Protein AF-A0A935KVK4-F1 (afdb_monomer_lite)

Secondary structure (DSSP, 8-state):
-------------HHHHHHHHHHHHHHHHHHHHHHHHS----TT--SSB-TTT-PBPPHHHHHTT--S-HHHHHHHHHHHHH--

pLDDT: mean 90.64, std 12.8, range [42.66, 98.5]

Sequence (84 aa):
MTTEIEFHTVEIDENDRATLVELQFNEDSIAEARRRSAPETHPDFDGTHCVRCDVAIPKARLHLGKVRCVDCQTVLERTSRLYR

Structure (mmCIF, N/CA/C/O backbone):
data_AF-A0A935KVK4-F1
#
_entry.id   AF-A0A935KVK4-F1
#
loop_
_atom_site.group_PDB
_atom_site.id
_atom_site.type_symbol
_atom_site.label_atom_id
_atom_site.label_alt_id
_atom_site.label_comp_id
_atom_site.label_asym_id
_atom_site.label_entity_id
_atom_site.label_seq_id
_atom_site.pdbx_PDB_ins_code
_atom_site.Cartn_x
_atom_site.Cartn_y
_atom_site.Cartn_z
_atom_site.occupancy
_atom_site.B_iso_or_equiv
_atom_site.auth_seq_id
_atom_site.auth_comp_id
_atom_site.auth_asym_id
_atom_site.auth_atom_id
_atom_site.pdbx_PDB_model_num
ATOM 1 N N . MET A 1 1 ? 50.492 11.519 -13.914 1.00 42.66 1 MET A N 1
ATOM 2 C CA . MET A 1 1 ? 49.950 10.289 -14.524 1.00 42.66 1 MET A CA 1
ATOM 3 C C . MET A 1 1 ? 48.481 10.534 -14.791 1.00 42.66 1 MET A C 1
ATOM 5 O O . MET A 1 1 ? 47.690 10.497 -13.861 1.00 42.66 1 MET A O 1
ATOM 9 N N . THR A 1 2 ? 48.149 10.925 -16.015 1.00 43.88 2 THR A N 1
ATOM 10 C CA . THR A 1 2 ? 46.771 11.103 -16.479 1.00 43.88 2 THR A CA 1
ATOM 11 C C . THR A 1 2 ? 46.256 9.739 -16.911 1.00 43.88 2 THR A C 1
ATOM 13 O O . THR A 1 2 ? 46.746 9.184 -17.887 1.00 43.88 2 THR A O 1
ATOM 16 N N . THR A 1 3 ? 45.343 9.157 -16.139 1.00 58.56 3 THR A N 1
ATOM 17 C CA . THR A 1 3 ? 44.657 7.920 -16.516 1.00 58.56 3 THR A CA 1
ATOM 18 C C . THR A 1 3 ? 43.668 8.259 -17.624 1.00 58.56 3 THR A C 1
ATOM 20 O O . THR A 1 3 ? 42.702 8.986 -17.397 1.00 58.56 3 THR A O 1
ATOM 23 N N . GLU A 1 4 ? 43.945 7.785 -18.832 1.00 61.81 4 GLU A N 1
ATOM 24 C CA . GLU A 1 4 ? 43.022 7.860 -19.959 1.00 61.81 4 GLU A CA 1
ATOM 25 C C . GLU A 1 4 ? 41.870 6.884 -19.685 1.00 61.81 4 GLU A C 1
ATOM 27 O O . GLU A 1 4 ? 42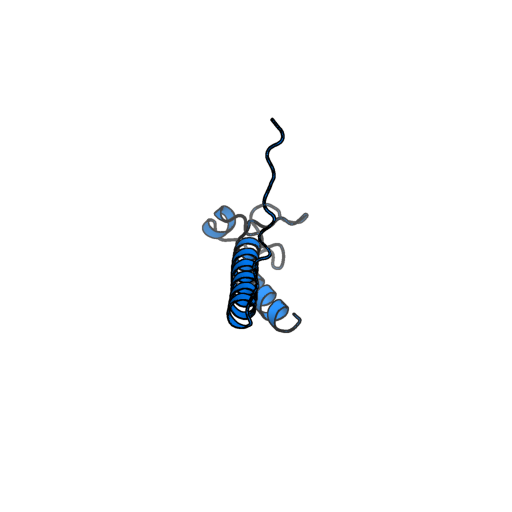.081 5.683 -19.530 1.00 61.81 4 GLU A O 1
ATOM 32 N N . ILE A 1 5 ? 40.654 7.409 -19.530 1.00 68.25 5 ILE A N 1
ATOM 33 C CA . ILE A 1 5 ? 39.443 6.593 -19.430 1.00 68.25 5 ILE A CA 1
ATOM 34 C C . ILE A 1 5 ? 38.988 6.322 -20.865 1.00 68.25 5 ILE A C 1
ATOM 36 O O . ILE A 1 5 ? 38.489 7.226 -21.535 1.00 68.25 5 ILE A O 1
ATOM 40 N N . GLU A 1 6 ? 39.174 5.091 -21.339 1.00 62.16 6 GLU A N 1
ATOM 41 C CA . GLU A 1 6 ? 38.605 4.622 -22.605 1.00 62.16 6 GLU A CA 1
ATOM 42 C C . GLU A 1 6 ? 37.076 4.566 -22.490 1.00 62.16 6 GLU A C 1
ATOM 44 O O . GLU A 1 6 ? 36.503 3.708 -21.816 1.00 62.16 6 GLU A O 1
ATOM 49 N N . PHE A 1 7 ? 36.397 5.506 -23.149 1.00 62.78 7 PHE A N 1
ATOM 50 C CA . PHE A 1 7 ? 34.951 5.461 -23.340 1.00 62.78 7 PHE A CA 1
ATOM 51 C C . PHE A 1 7 ? 34.639 4.432 -24.431 1.00 62.78 7 PHE A C 1
ATOM 53 O O . PHE A 1 7 ? 34.627 4.743 -25.621 1.00 62.78 7 PHE A O 1
ATOM 60 N N . HIS A 1 8 ? 34.411 3.186 -24.025 1.00 66.75 8 HIS A N 1
ATOM 61 C CA . HIS A 1 8 ? 33.883 2.168 -24.923 1.00 66.75 8 HIS A CA 1
ATOM 62 C C . HIS A 1 8 ? 32.403 2.469 -25.185 1.00 66.75 8 HIS A C 1
ATOM 64 O O . HIS A 1 8 ? 31.575 2.401 -24.273 1.00 66.75 8 HIS A O 1
ATOM 70 N N . THR A 1 9 ? 32.055 2.842 -26.415 1.00 64.06 9 THR A N 1
ATOM 71 C CA . THR A 1 9 ? 30.652 2.941 -26.826 1.00 64.06 9 THR A CA 1
ATOM 72 C C . THR A 1 9 ? 30.099 1.532 -26.934 1.00 64.06 9 THR A C 1
ATOM 74 O O . THR A 1 9 ? 30.395 0.822 -27.891 1.00 64.06 9 THR A O 1
ATOM 77 N N . VAL A 1 10 ? 29.327 1.120 -25.932 1.00 72.75 10 VAL A N 1
ATOM 78 C CA . VAL A 1 10 ? 28.569 -0.129 -25.993 1.00 72.75 10 VAL A CA 1
ATOM 79 C C . VAL A 1 10 ? 27.526 0.036 -27.093 1.00 72.75 10 VAL A C 1
ATOM 81 O O . VAL A 1 10 ? 26.590 0.826 -26.958 1.00 72.75 10 VAL A O 1
ATOM 84 N N . GLU A 1 11 ? 27.727 -0.657 -28.210 1.00 77.81 11 GLU A N 1
ATOM 85 C CA . GLU A 1 11 ? 26.719 -0.772 -29.2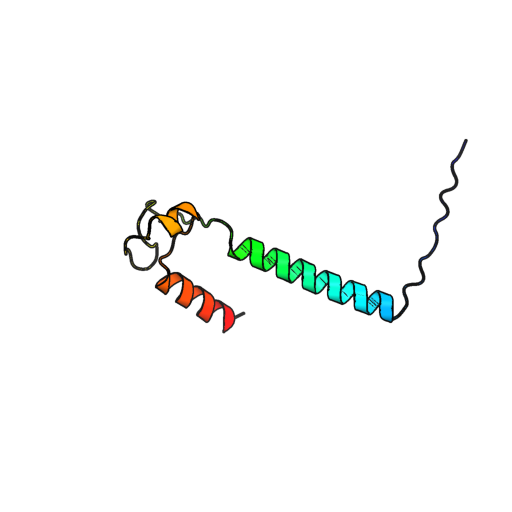56 1.00 77.81 11 GLU A CA 1
ATOM 86 C C . GLU A 1 11 ? 25.592 -1.649 -28.714 1.00 77.81 11 GLU A C 1
ATOM 88 O O . GLU A 1 11 ? 25.739 -2.858 -28.591 1.00 77.81 11 GLU A O 1
ATOM 93 N N . ILE A 1 12 ? 24.494 -1.010 -28.313 1.00 85.19 12 ILE A N 1
ATOM 94 C CA . ILE A 1 12 ? 23.304 -1.691 -27.805 1.00 85.19 12 ILE A CA 1
ATOM 95 C C . ILE A 1 12 ? 22.528 -2.210 -29.013 1.00 85.19 12 ILE A C 1
ATOM 97 O O . ILE A 1 12 ? 21.978 -1.409 -29.781 1.00 85.19 12 ILE A O 1
ATOM 101 N N . ASP A 1 13 ? 22.475 -3.528 -29.175 1.00 90.31 13 ASP A N 1
ATOM 102 C CA . ASP A 1 13 ? 21.694 -4.138 -30.244 1.00 90.31 13 ASP A CA 1
ATOM 103 C C . ASP A 1 13 ? 20.190 -4.185 -29.901 1.00 90.31 13 ASP A C 1
ATOM 105 O O . ASP A 1 13 ? 19.731 -3.756 -28.837 1.00 90.31 13 ASP A O 1
ATOM 109 N N . GLU A 1 14 ? 19.366 -4.645 -30.841 1.00 92.25 14 GLU A N 1
ATOM 110 C CA . GLU A 1 14 ? 17.915 -4.713 -30.634 1.00 92.25 14 GLU A CA 1
ATOM 111 C C . GLU A 1 14 ? 17.526 -5.645 -29.472 1.00 92.25 14 GLU A C 1
ATOM 113 O O . GLU A 1 14 ? 16.570 -5.362 -28.744 1.00 92.25 14 GLU A O 1
ATOM 118 N N . ASN A 1 15 ? 18.296 -6.711 -29.249 1.00 92.88 15 ASN A N 1
ATOM 119 C CA . ASN A 1 15 ? 18.073 -7.663 -28.170 1.00 92.88 15 ASN A CA 1
ATOM 120 C C . ASN A 1 15 ? 18.467 -7.079 -26.804 1.00 92.88 15 ASN A C 1
ATOM 122 O O . ASN A 1 15 ? 17.744 -7.253 -25.819 1.00 92.88 15 ASN A O 1
ATOM 126 N N . ASP A 1 16 ? 19.553 -6.312 -26.740 1.00 93.19 16 ASP A N 1
ATOM 127 C CA . ASP A 1 16 ? 19.941 -5.574 -25.541 1.00 93.19 16 ASP A CA 1
ATOM 128 C C . ASP A 1 16 ? 18.870 -4.542 -25.166 1.00 93.19 16 ASP A C 1
ATOM 130 O O . ASP A 1 16 ? 18.471 -4.436 -24.004 1.00 93.19 16 ASP A O 1
ATOM 134 N N . ARG A 1 17 ? 18.324 -3.817 -26.153 1.00 91.81 17 ARG A N 1
ATOM 135 C CA . ARG A 1 17 ? 17.215 -2.877 -25.922 1.00 91.81 17 ARG A CA 1
ATOM 136 C C . ARG A 1 17 ? 15.978 -3.582 -25.374 1.00 91.81 17 ARG A C 1
ATOM 138 O O . ARG A 1 17 ? 15.369 -3.068 -24.437 1.00 91.81 17 ARG A O 1
ATOM 145 N N . ALA A 1 18 ? 15.608 -4.731 -25.941 1.00 94.62 18 ALA A N 1
ATOM 146 C CA . ALA A 1 18 ? 14.482 -5.524 -25.453 1.00 94.62 18 ALA A CA 1
ATOM 147 C C . ALA A 1 18 ? 14.707 -5.965 -23.997 1.00 94.62 18 ALA A C 1
ATOM 149 O O . ALA A 1 18 ? 13.836 -5.768 -23.150 1.00 94.62 18 ALA A O 1
ATOM 150 N N . THR A 1 19 ? 15.914 -6.438 -23.685 1.00 95.56 19 THR A N 1
ATOM 151 C CA . THR A 1 19 ? 16.304 -6.865 -22.334 1.00 95.56 19 THR A CA 1
ATOM 152 C C . THR A 1 19 ? 16.210 -5.721 -21.321 1.00 95.56 19 THR A C 1
ATOM 154 O O . THR A 1 19 ? 15.664 -5.896 -20.231 1.00 95.56 19 THR A O 1
ATOM 157 N N . LEU A 1 20 ? 16.697 -4.526 -21.670 1.00 95.19 20 LEU A N 1
ATOM 158 C CA . LEU A 1 20 ? 16.617 -3.347 -20.800 1.00 95.19 20 LEU A CA 1
ATOM 159 C C . LEU A 1 20 ? 15.168 -2.952 -20.495 1.00 95.19 20 LEU A C 1
ATOM 161 O O . LEU A 1 20 ? 14.843 -2.591 -19.364 1.00 95.19 20 LEU A O 1
ATOM 165 N N . VAL A 1 21 ? 14.292 -3.040 -21.496 1.00 95.62 21 VAL A N 1
ATOM 166 C CA . VAL A 1 21 ? 12.867 -2.745 -21.335 1.00 95.62 21 VAL A CA 1
ATOM 167 C C . VAL A 1 21 ? 12.204 -3.758 -20.399 1.00 95.62 21 VAL A C 1
ATOM 169 O O . VAL A 1 21 ? 11.486 -3.361 -19.481 1.00 95.62 21 VAL A O 1
ATOM 172 N N . GLU A 1 22 ? 12.469 -5.053 -20.573 1.00 97.19 22 GLU A N 1
ATOM 173 C CA . GLU A 1 22 ? 11.951 -6.097 -19.680 1.00 97.19 22 GLU A CA 1
ATOM 174 C C . GLU A 1 22 ? 12.427 -5.915 -18.237 1.00 97.19 22 GLU A C 1
ATOM 176 O O . GLU A 1 22 ? 11.629 -6.020 -17.301 1.00 97.19 22 GLU A O 1
ATOM 181 N N . LEU A 1 23 ? 13.713 -5.605 -18.046 1.00 97.25 23 LEU A N 1
ATOM 182 C CA . LEU A 1 23 ? 14.275 -5.352 -16.724 1.00 97.25 23 LEU A CA 1
ATOM 183 C C . LEU A 1 23 ? 13.559 -4.185 -16.041 1.00 97.25 23 LEU A C 1
ATOM 185 O O . LEU A 1 23 ? 13.113 -4.332 -14.904 1.00 97.25 23 LEU A O 1
ATOM 189 N N . GLN A 1 24 ? 13.369 -3.074 -16.758 1.00 97.00 24 GLN A N 1
ATOM 190 C CA . GLN A 1 24 ? 12.658 -1.908 -16.241 1.00 97.00 24 GLN A CA 1
ATOM 191 C C . GLN A 1 24 ? 11.233 -2.269 -15.795 1.00 97.00 24 GLN A C 1
ATOM 193 O O . GLN A 1 24 ? 10.832 -1.960 -14.672 1.00 97.00 24 GLN A O 1
ATOM 198 N N . PHE A 1 25 ? 10.475 -2.991 -16.628 1.00 97.44 25 PHE A N 1
ATOM 199 C CA . PHE A 1 25 ? 9.119 -3.420 -16.273 1.00 97.44 25 PHE A CA 1
ATOM 200 C C . PHE A 1 25 ? 9.085 -4.343 -15.049 1.00 97.44 25 PHE A C 1
ATOM 202 O O . PHE A 1 25 ? 8.180 -4.237 -14.209 1.00 97.44 25 PHE A O 1
ATOM 209 N N . ASN A 1 26 ? 10.059 -5.244 -14.933 1.00 97.62 26 ASN A N 1
ATOM 210 C CA . ASN A 1 26 ? 10.177 -6.147 -13.795 1.00 97.62 26 ASN A CA 1
ATOM 211 C C . ASN A 1 26 ? 10.475 -5.377 -12.504 1.00 97.62 26 ASN A C 1
ATOM 213 O O . ASN A 1 26 ? 9.810 -5.591 -11.486 1.00 97.62 26 ASN A O 1
ATOM 217 N N . GLU A 1 27 ? 11.431 -4.451 -12.544 1.00 98.19 27 GLU A N 1
ATOM 218 C CA . GLU A 1 27 ? 11.797 -3.615 -11.402 1.00 98.19 27 GLU A CA 1
ATOM 219 C C . GLU A 1 27 ? 10.628 -2.742 -10.940 1.00 98.19 27 GLU A C 1
ATOM 221 O O . GLU A 1 27 ? 10.310 -2.718 -9.745 1.00 98.19 27 GLU A O 1
ATOM 226 N N . ASP A 1 28 ? 9.916 -2.113 -11.876 1.00 97.25 28 ASP A N 1
ATOM 227 C CA . ASP A 1 28 ? 8.740 -1.296 -11.576 1.00 97.25 28 ASP A CA 1
ATOM 228 C C . ASP A 1 28 ? 7.618 -2.120 -10.939 1.00 97.25 28 ASP A C 1
ATOM 230 O O . ASP A 1 28 ? 6.992 -1.694 -9.958 1.00 97.25 28 ASP A O 1
ATOM 234 N N . SER A 1 29 ? 7.399 -3.336 -11.443 1.00 96.19 29 SER A N 1
ATOM 235 C CA . SER A 1 29 ? 6.407 -4.268 -10.902 1.00 96.19 29 SER A CA 1
ATOM 236 C C . SER A 1 29 ? 6.747 -4.688 -9.470 1.00 96.19 29 SER A C 1
ATOM 238 O O . SER A 1 29 ? 5.876 -4.690 -8.592 1.00 96.19 29 SER A O 1
ATOM 240 N N . ILE A 1 30 ? 8.020 -4.989 -9.198 1.00 97.81 30 ILE A N 1
ATOM 241 C CA . ILE A 1 30 ? 8.505 -5.332 -7.854 1.00 97.81 30 ILE A CA 1
ATOM 242 C C . ILE A 1 30 ? 8.365 -4.131 -6.913 1.00 97.81 30 ILE A C 1
ATOM 244 O O . ILE A 1 30 ? 7.885 -4.278 -5.783 1.00 97.81 30 ILE A O 1
ATOM 248 N N . ALA A 1 31 ? 8.760 -2.939 -7.361 1.00 97.62 31 ALA A N 1
ATOM 249 C CA . ALA A 1 31 ? 8.672 -1.719 -6.570 1.00 97.62 31 ALA A CA 1
ATOM 250 C C . ALA A 1 31 ? 7.217 -1.398 -6.195 1.00 97.62 31 ALA A C 1
ATOM 252 O O . ALA A 1 31 ? 6.924 -1.068 -5.043 1.00 97.62 31 ALA A O 1
ATOM 253 N N . GLU A 1 32 ? 6.283 -1.560 -7.132 1.00 95.00 32 GLU A N 1
ATOM 254 C CA . GLU A 1 32 ? 4.856 -1.374 -6.882 1.00 95.00 32 GLU A CA 1
ATOM 255 C C . GLU A 1 32 ? 4.294 -2.392 -5.884 1.00 95.00 32 GLU A C 1
ATOM 257 O O . GLU A 1 32 ? 3.566 -2.016 -4.960 1.00 95.00 32 GLU A O 1
ATOM 262 N N . ALA A 1 33 ? 4.650 -3.671 -6.019 1.00 95.19 33 ALA A N 1
ATOM 263 C CA . ALA A 1 33 ? 4.225 -4.706 -5.079 1.00 95.19 33 ALA A CA 1
ATOM 264 C C . ALA A 1 33 ? 4.715 -4.416 -3.648 1.00 95.19 33 ALA A C 1
ATOM 266 O O . ALA A 1 33 ? 3.960 -4.571 -2.679 1.00 95.19 33 ALA A O 1
ATOM 267 N N . ARG A 1 34 ? 5.955 -3.923 -3.513 1.00 96.56 34 ARG A N 1
ATOM 268 C CA . ARG A 1 34 ? 6.520 -3.482 -2.229 1.00 96.56 34 ARG A CA 1
ATOM 269 C C . ARG A 1 34 ? 5.750 -2.297 -1.649 1.00 96.56 34 ARG A C 1
ATOM 271 O O . ARG A 1 34 ? 5.358 -2.360 -0.486 1.00 96.56 34 ARG A O 1
ATOM 278 N N . ARG A 1 35 ? 5.463 -1.261 -2.450 1.00 94.44 35 ARG A N 1
ATOM 279 C CA . ARG A 1 35 ? 4.675 -0.091 -2.008 1.00 94.44 35 ARG A CA 1
ATOM 280 C C . ARG A 1 35 ? 3.290 -0.484 -1.500 1.00 94.44 35 ARG A C 1
ATOM 282 O O . ARG A 1 35 ? 2.880 -0.026 -0.442 1.00 94.44 35 ARG A O 1
ATOM 289 N N . ARG A 1 36 ? 2.586 -1.373 -2.205 1.00 91.44 36 ARG A N 1
ATOM 290 C CA . ARG A 1 36 ? 1.250 -1.853 -1.795 1.00 91.44 36 ARG A CA 1
ATOM 291 C C . ARG A 1 36 ? 1.270 -2.646 -0.486 1.00 91.44 36 ARG A C 1
ATOM 293 O O . ARG A 1 36 ? 0.315 -2.615 0.292 1.00 91.44 36 ARG A O 1
ATOM 300 N N . SER A 1 37 ? 2.361 -3.359 -0.237 1.00 92.69 37 SER A N 1
ATOM 301 C CA . SER A 1 37 ? 2.526 -4.165 0.975 1.00 92.69 37 SER A CA 1
ATOM 302 C C . SER A 1 37 ? 2.961 -3.338 2.186 1.00 92.69 37 SER A C 1
ATOM 304 O O . SER A 1 37 ? 2.802 -3.805 3.311 1.00 92.69 37 SER A O 1
ATOM 306 N N . ALA A 1 38 ? 3.468 -2.120 1.973 1.00 95.88 38 ALA A N 1
ATOM 307 C CA . ALA A 1 38 ? 3.978 -1.260 3.032 1.00 95.88 38 ALA A CA 1
ATOM 308 C C . ALA A 1 38 ? 2.902 -0.918 4.087 1.00 95.88 38 ALA A C 1
ATOM 310 O O . ALA A 1 38 ? 1.701 -0.933 3.777 1.00 95.88 38 ALA A O 1
ATOM 311 N N . PRO A 1 39 ? 3.314 -0.603 5.330 1.00 97.00 39 PRO A N 1
ATOM 312 C CA . PRO A 1 39 ? 2.431 -0.025 6.335 1.00 97.00 39 PRO A CA 1
ATOM 313 C C . PRO A 1 39 ? 1.705 1.216 5.812 1.00 97.00 39 PRO A C 1
ATOM 315 O O . PRO A 1 39 ? 2.244 1.986 5.018 1.00 97.00 39 PRO A O 1
ATOM 318 N N . GLU A 1 40 ? 0.480 1.410 6.277 1.00 96.31 40 GLU A N 1
ATOM 319 C CA . GLU A 1 40 ? -0.389 2.517 5.899 1.00 96.31 40 GLU A CA 1
ATOM 320 C C . GLU A 1 40 ? -0.583 3.452 7.093 1.00 96.31 40 GLU A C 1
ATOM 322 O O . GLU A 1 40 ? -0.570 3.029 8.248 1.00 96.31 40 GLU A O 1
ATOM 327 N N . THR A 1 41 ? -0.807 4.732 6.814 1.00 95.44 41 THR A N 1
ATOM 328 C CA . THR A 1 41 ? -1.174 5.730 7.820 1.00 95.44 41 THR A CA 1
ATOM 329 C C . THR A 1 41 ? -2.420 6.476 7.365 1.00 95.44 41 THR A C 1
ATOM 331 O O . THR A 1 41 ? -2.692 6.606 6.169 1.00 95.44 41 THR A O 1
ATOM 334 N N . HIS A 1 42 ? -3.221 6.935 8.323 1.00 95.44 42 HIS A N 1
ATOM 335 C CA . HIS A 1 42 ? -4.408 7.740 8.060 1.00 95.44 42 HIS A CA 1
ATOM 336 C C . HIS A 1 42 ? -4.661 8.653 9.266 1.00 95.44 42 HIS A C 1
ATOM 338 O O . HIS A 1 42 ? -4.536 8.167 10.391 1.00 95.44 42 HIS A O 1
ATOM 344 N N . PRO A 1 43 ? -5.006 9.939 9.069 1.00 96.12 43 PRO A N 1
ATOM 345 C CA . PRO A 1 43 ? -5.206 10.882 10.174 1.00 96.12 43 PRO A CA 1
ATOM 346 C C . PRO A 1 43 ? -6.307 10.436 11.144 1.00 96.12 43 PRO A C 1
ATOM 348 O O . PRO A 1 43 ? -6.157 10.593 12.348 1.00 96.12 43 PRO A O 1
ATOM 351 N N . ASP A 1 44 ? -7.365 9.814 10.620 1.00 94.19 44 ASP A N 1
ATOM 352 C CA . ASP A 1 44 ? -8.518 9.370 11.417 1.00 94.19 44 ASP A CA 1
ATOM 353 C C . ASP A 1 44 ? -8.379 7.941 11.976 1.00 94.19 44 ASP A C 1
ATOM 355 O O . ASP A 1 44 ? -9.358 7.358 12.433 1.00 94.19 44 ASP A O 1
ATOM 359 N N . PHE A 1 45 ? -7.199 7.316 11.882 1.00 97.50 45 PHE A N 1
ATOM 360 C CA . PHE A 1 45 ? -7.012 5.962 12.405 1.00 97.50 45 PHE A CA 1
ATOM 361 C C . PHE A 1 45 ? -6.757 5.989 13.912 1.00 97.50 45 PHE A C 1
ATOM 363 O O . PHE A 1 45 ? -5.750 6.518 14.375 1.00 97.50 45 PHE A O 1
ATOM 370 N N . ASP A 1 46 ? -7.640 5.352 14.672 1.00 96.38 46 ASP A N 1
ATOM 371 C CA . ASP A 1 46 ? -7.581 5.278 16.136 1.00 96.38 46 ASP A CA 1
ATOM 372 C C . ASP A 1 46 ? -6.620 4.192 16.670 1.00 96.38 46 ASP A C 1
ATOM 374 O O . ASP A 1 46 ? -6.488 3.996 17.877 1.00 96.38 46 ASP A O 1
ATOM 378 N N . GLY A 1 47 ? -5.960 3.460 15.767 1.00 96.56 47 GLY A N 1
ATOM 379 C CA . GLY A 1 47 ? -5.042 2.369 16.081 1.00 96.56 47 GLY A CA 1
ATOM 380 C C . GLY A 1 47 ? -5.675 0.975 16.096 1.00 96.56 47 GLY A C 1
ATOM 381 O O . GLY A 1 47 ? -4.931 -0.008 16.137 1.00 96.56 47 GLY A O 1
ATOM 382 N N . THR A 1 48 ? -7.007 0.846 16.045 1.00 98.00 48 THR A N 1
ATOM 383 C CA . THR A 1 48 ? -7.688 -0.455 16.206 1.00 98.00 48 THR A CA 1
ATOM 384 C C . THR A 1 48 ? -8.889 -0.702 15.284 1.00 98.00 48 THR A C 1
ATOM 386 O O . THR A 1 48 ? -9.140 -1.864 14.948 1.00 98.00 48 THR A O 1
ATOM 389 N N . HIS A 1 49 ? -9.586 0.333 14.810 1.00 98.50 49 HIS A N 1
ATOM 390 C CA . HIS A 1 49 ? -10.793 0.229 13.984 1.00 98.50 49 HIS A CA 1
ATOM 391 C C . HIS A 1 49 ? -10.552 0.644 12.530 1.00 98.50 49 HIS A C 1
ATOM 393 O O . HIS A 1 49 ? -9.744 1.510 12.201 1.00 98.50 49 HIS A O 1
ATOM 399 N N . CYS A 1 50 ? -11.255 -0.016 11.611 1.00 98.31 50 CYS A N 1
ATOM 400 C CA . CYS A 1 50 ? -11.168 0.261 10.184 1.00 98.31 50 CYS A CA 1
ATOM 401 C C . CYS A 1 50 ? -11.606 1.696 9.874 1.00 98.31 50 CYS A C 1
ATOM 403 O O . CYS A 1 50 ? -12.774 2.025 10.052 1.00 98.31 50 CYS A O 1
ATOM 405 N N . VAL A 1 51 ? -10.741 2.492 9.238 1.00 98.00 51 VAL A N 1
ATOM 406 C CA . VAL A 1 51 ? -11.024 3.903 8.878 1.00 98.00 51 VAL A CA 1
ATOM 407 C C . VAL A 1 51 ? -12.202 4.117 7.910 1.00 98.00 51 VAL A C 1
ATOM 409 O O . VAL A 1 51 ? -12.500 5.243 7.528 1.00 98.00 51 VAL A O 1
ATOM 412 N N . ARG A 1 52 ? -12.841 3.047 7.421 1.00 97.69 52 ARG A N 1
ATOM 413 C CA . ARG A 1 52 ? -13.966 3.116 6.470 1.00 97.69 52 ARG A CA 1
ATOM 414 C C . ARG A 1 52 ? -15.294 2.644 7.037 1.00 97.69 52 ARG A C 1
ATOM 416 O O . ARG A 1 52 ? -16.319 3.185 6.645 1.00 97.69 52 ARG A O 1
ATOM 423 N N . CYS A 1 53 ? -15.286 1.604 7.861 1.00 97.75 53 CYS A N 1
ATOM 424 C CA . CYS A 1 53 ? -16.510 0.975 8.359 1.00 97.75 53 CYS A CA 1
ATOM 425 C C . CYS A 1 53 ? -16.506 0.758 9.871 1.00 97.75 53 CYS A C 1
ATOM 427 O O . CYS A 1 53 ? -17.418 0.118 10.378 1.00 97.75 53 CYS A O 1
ATOM 429 N N . ASP A 1 54 ? -15.477 1.251 10.563 1.00 97.81 54 ASP A N 1
ATOM 430 C CA . ASP A 1 54 ? -15.351 1.255 12.021 1.00 97.81 54 ASP A CA 1
ATOM 431 C C . ASP A 1 54 ? -15.326 -0.132 12.691 1.00 97.81 54 ASP A C 1
ATOM 433 O O . ASP A 1 54 ? -15.350 -0.266 13.907 1.00 97.81 54 ASP A O 1
ATOM 437 N N . VAL A 1 55 ? -15.228 -1.214 11.911 1.00 97.94 55 VAL A N 1
ATOM 438 C CA . VAL A 1 55 ? -15.084 -2.565 12.472 1.00 97.94 55 VAL A CA 1
ATOM 439 C C . VAL A 1 55 ? -13.673 -2.779 13.017 1.00 97.94 55 VAL A C 1
ATOM 441 O O . VAL A 1 55 ? -12.690 -2.329 12.420 1.00 97.94 55 VAL A O 1
ATOM 444 N N . ALA A 1 56 ? -13.560 -3.532 14.111 1.00 98.19 56 ALA A N 1
ATOM 445 C CA . ALA A 1 56 ? -12.273 -3.886 14.700 1.00 98.19 56 ALA A CA 1
ATOM 446 C C . ALA A 1 56 ? -11.379 -4.638 13.696 1.00 98.19 56 ALA A C 1
ATOM 448 O O . ALA A 1 56 ? -11.789 -5.624 13.072 1.00 98.19 56 ALA A O 1
ATOM 449 N N . ILE A 1 57 ? -10.133 -4.188 13.544 1.00 98.19 57 ILE A N 1
ATOM 450 C CA . ILE A 1 57 ? -9.154 -4.819 12.658 1.00 98.19 57 ILE A CA 1
ATOM 451 C C . ILE A 1 57 ? -8.487 -5.993 13.393 1.00 98.19 57 ILE A C 1
ATOM 453 O O . ILE A 1 57 ? -8.012 -5.831 14.520 1.00 98.19 57 ILE A O 1
ATOM 457 N N . PRO A 1 58 ? -8.366 -7.181 12.767 1.00 97.56 58 PRO A N 1
ATOM 458 C CA . PRO A 1 58 ? -7.650 -8.301 13.368 1.00 97.56 58 PRO A CA 1
ATOM 459 C C . PRO A 1 58 ? -6.205 -7.940 13.738 1.00 97.56 58 PRO A C 1
ATOM 461 O O . PRO A 1 58 ? -5.484 -7.344 12.934 1.00 97.56 58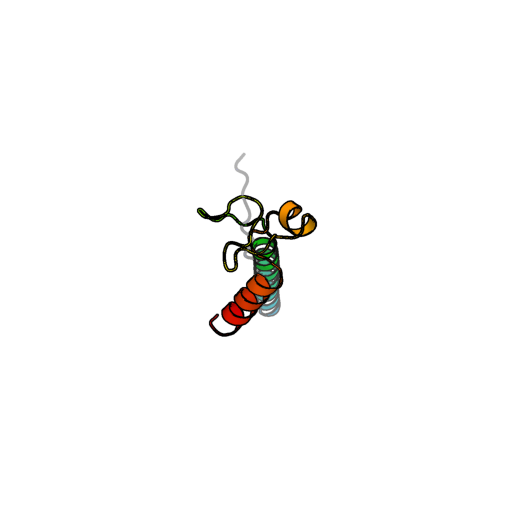 PRO A O 1
ATOM 464 N N . LYS A 1 59 ? -5.738 -8.391 14.911 1.00 97.62 59 LYS A N 1
ATOM 465 C CA . LYS A 1 59 ? -4.386 -8.088 15.430 1.00 97.62 59 LYS A CA 1
ATOM 466 C C . LYS A 1 59 ? -3.265 -8.367 14.427 1.00 97.62 59 LYS A C 1
ATOM 468 O O . LYS A 1 59 ? -2.319 -7.589 14.354 1.00 97.62 59 LYS A O 1
ATOM 473 N N . ALA A 1 60 ? -3.377 -9.441 13.643 1.00 97.25 60 ALA A N 1
ATOM 474 C CA . ALA A 1 60 ? -2.397 -9.785 12.614 1.00 97.25 60 ALA A CA 1
ATOM 475 C C . ALA A 1 60 ? -2.256 -8.685 11.545 1.00 97.25 60 ALA A C 1
ATOM 477 O O . ALA A 1 60 ? -1.149 -8.390 11.116 1.00 97.25 60 ALA A O 1
ATOM 478 N N . ARG A 1 61 ? -3.355 -8.028 11.150 1.00 97.00 61 ARG A N 1
ATOM 479 C CA . ARG A 1 61 ? -3.317 -6.909 10.193 1.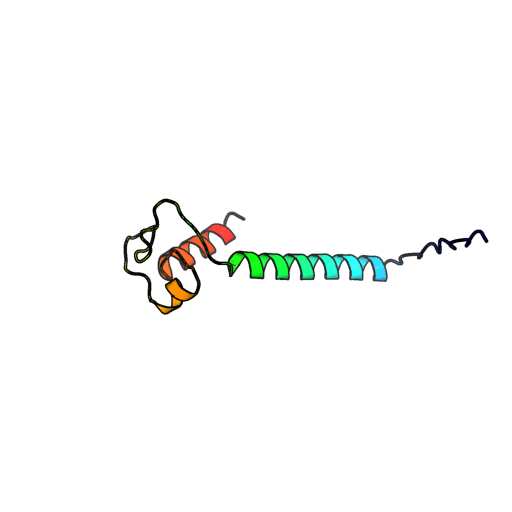00 97.00 61 ARG A CA 1
ATOM 480 C C . ARG A 1 61 ? -2.782 -5.627 10.817 1.00 97.00 61 ARG A C 1
ATOM 482 O O . ARG A 1 61 ? -2.034 -4.916 10.153 1.00 97.00 61 ARG A O 1
ATOM 489 N N . LEU A 1 62 ? -3.114 -5.367 12.081 1.00 97.62 62 LEU A N 1
ATOM 490 C CA . LEU A 1 62 ? -2.543 -4.245 12.830 1.00 97.62 62 LEU A CA 1
ATOM 491 C 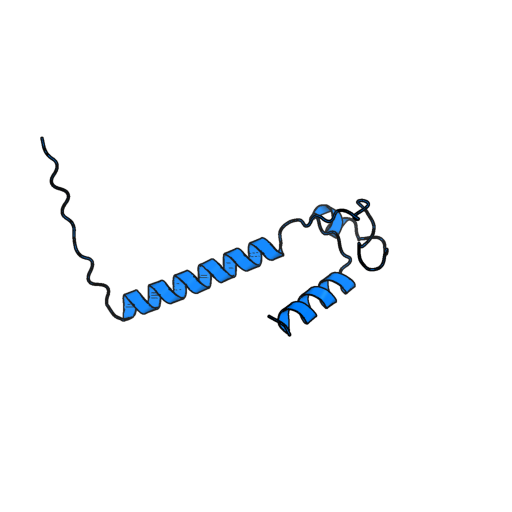C . LEU A 1 62 ? -1.016 -4.371 12.946 1.00 97.62 62 LEU A C 1
ATOM 493 O O . LEU A 1 62 ? -0.312 -3.392 12.732 1.00 97.62 62 LEU A O 1
ATOM 497 N N . HIS A 1 63 ? -0.491 -5.583 13.174 1.00 97.38 63 HIS A N 1
ATOM 498 C CA . HIS A 1 63 ? 0.959 -5.843 13.184 1.00 97.38 63 HIS A CA 1
ATOM 499 C C . HIS A 1 63 ? 1.632 -5.584 11.830 1.00 97.38 63 HIS A C 1
ATOM 501 O O . HIS A 1 63 ? 2.807 -5.238 11.788 1.00 97.38 63 HIS A O 1
ATOM 507 N N . LEU A 1 64 ? 0.893 -5.719 10.727 1.00 96.81 64 LEU A N 1
ATOM 508 C CA . LEU A 1 64 ? 1.359 -5.354 9.386 1.00 96.81 64 LEU A CA 1
ATOM 509 C C . LEU A 1 64 ? 1.211 -3.848 9.091 1.00 96.81 64 LEU A C 1
ATOM 511 O O . LEU A 1 64 ? 1.473 -3.418 7.970 1.00 96.81 64 LEU A O 1
ATOM 515 N N . GLY A 1 65 ? 0.753 -3.048 10.060 1.00 97.56 65 GLY A N 1
ATOM 516 C CA . GLY A 1 65 ? 0.524 -1.613 9.903 1.00 97.56 65 GLY A CA 1
ATOM 517 C C . GLY A 1 65 ? -0.638 -1.280 8.967 1.00 97.56 65 GLY A C 1
ATOM 518 O O . GLY A 1 65 ? -0.598 -0.266 8.279 1.00 97.56 65 GLY A O 1
ATOM 519 N N . LYS A 1 66 ? -1.652 -2.148 8.868 1.00 97.56 66 LYS A N 1
ATOM 520 C CA . LYS A 1 66 ? -2.813 -1.923 7.994 1.00 97.56 66 LYS A CA 1
ATOM 521 C C . LYS A 1 66 ? -3.943 -1.216 8.742 1.00 97.56 66 LYS A C 1
ATOM 523 O O . LYS A 1 66 ? -4.344 -1.657 9.814 1.00 97.56 66 LYS A O 1
ATOM 528 N N . VAL A 1 67 ? -4.507 -0.179 8.117 1.00 98.06 67 VAL A N 1
ATOM 529 C CA . VAL A 1 67 ? -5.544 0.705 8.702 1.00 98.06 67 VAL A CA 1
ATOM 530 C C . VAL A 1 67 ? -6.973 0.378 8.244 1.00 98.06 67 VAL A C 1
ATOM 532 O O . VAL A 1 67 ? -7.938 1.040 8.623 1.00 98.06 67 VAL A O 1
ATOM 535 N N . ARG A 1 68 ? -7.134 -0.651 7.402 1.00 97.56 68 ARG A N 1
ATOM 536 C CA . ARG A 1 68 ? -8.432 -1.152 6.920 1.00 97.56 68 ARG A CA 1
ATOM 537 C C . ARG A 1 68 ? -8.602 -2.640 7.209 1.00 97.56 68 ARG A C 1
ATOM 539 O O . ARG A 1 68 ? -7.640 -3.422 7.161 1.00 97.56 68 ARG A O 1
ATOM 546 N N . CYS A 1 69 ? -9.853 -3.042 7.438 1.00 97.62 69 CYS A N 1
ATOM 547 C CA . CYS A 1 69 ? -10.246 -4.449 7.441 1.00 97.62 69 CYS A CA 1
ATOM 548 C C . CYS A 1 69 ? -10.058 -5.080 6.046 1.00 97.62 69 CYS A C 1
ATOM 550 O O . CYS A 1 69 ? -9.875 -4.378 5.047 1.00 97.62 69 CYS A O 1
ATOM 552 N N . VAL A 1 70 ? -10.093 -6.414 5.976 1.00 96.94 70 VAL A N 1
ATOM 553 C CA . VAL A 1 70 ? -9.874 -7.162 4.722 1.00 96.94 70 VAL A CA 1
ATOM 554 C C . VAL A 1 70 ? -10.906 -6.791 3.658 1.00 96.94 70 VAL A C 1
ATOM 556 O O . VAL A 1 70 ? -10.536 -6.589 2.503 1.00 96.94 70 VAL A O 1
ATOM 559 N N . ASP A 1 71 ? -12.172 -6.642 4.040 1.00 98.00 71 ASP A N 1
ATOM 560 C CA . ASP A 1 71 ? -13.259 -6.393 3.090 1.00 98.00 71 ASP A CA 1
ATOM 561 C C . ASP A 1 71 ? -13.141 -5.008 2.454 1.00 98.00 71 ASP A C 1
ATOM 563 O O . ASP A 1 71 ? -13.110 -4.881 1.229 1.00 98.00 71 ASP A O 1
ATOM 567 N N . CYS A 1 72 ? -12.973 -3.960 3.269 1.00 97.50 72 CYS A N 1
ATOM 568 C CA . CYS A 1 72 ? -12.771 -2.603 2.764 1.00 97.50 72 CYS A CA 1
ATOM 569 C C . CYS A 1 72 ? -11.486 -2.479 1.941 1.00 97.50 72 CYS A C 1
ATOM 571 O O . CYS A 1 72 ? -11.482 -1.769 0.935 1.00 97.50 72 CYS A O 1
ATOM 573 N N . GLN A 1 73 ? -10.414 -3.173 2.338 1.00 96.44 73 GLN A N 1
ATOM 574 C CA . GLN A 1 73 ? -9.180 -3.217 1.556 1.00 96.44 73 GLN A CA 1
ATOM 575 C C . GLN A 1 73 ? -9.409 -3.885 0.193 1.00 96.44 73 GLN A C 1
ATOM 577 O O . GLN A 1 73 ? -8.988 -3.357 -0.830 1.00 96.44 73 GLN A O 1
ATOM 582 N N . THR A 1 74 ? -10.141 -4.999 0.160 1.00 96.00 74 THR A N 1
ATOM 583 C CA . THR A 1 74 ? -10.466 -5.719 -1.079 1.00 96.00 74 THR A CA 1
ATOM 584 C C . THR A 1 74 ? -11.299 -4.856 -2.023 1.00 96.00 74 THR A C 1
ATOM 586 O O . THR A 1 74 ? -11.042 -4.829 -3.227 1.00 96.00 74 THR A O 1
ATOM 589 N N . VAL A 1 75 ? -12.285 -4.126 -1.494 1.00 96.62 75 VAL A N 1
ATOM 590 C CA . VAL A 1 75 ? -13.088 -3.182 -2.282 1.00 96.62 75 VAL A CA 1
ATOM 591 C C . VAL A 1 75 ? -12.205 -2.076 -2.856 1.00 96.62 75 VAL A C 1
ATOM 593 O O . VAL A 1 75 ? -12.269 -1.829 -4.057 1.00 96.62 75 VAL A O 1
ATOM 596 N N . LEU A 1 76 ? -11.348 -1.455 -2.038 1.00 94.19 76 LEU A N 1
ATOM 597 C CA . LEU A 1 76 ? -10.415 -0.423 -2.499 1.00 94.19 76 LEU A CA 1
ATOM 598 C C . LEU A 1 76 ? -9.521 -0.950 -3.627 1.00 94.19 76 LEU A C 1
ATOM 600 O O . LEU A 1 76 ? -9.425 -0.327 -4.677 1.00 94.19 76 LEU A O 1
ATOM 604 N N . GLU A 1 77 ? -8.911 -2.119 -3.445 1.00 93.50 77 GLU A N 1
ATOM 605 C CA . GLU A 1 77 ? -8.012 -2.712 -4.435 1.00 93.50 77 GLU A CA 1
ATOM 606 C C . GLU A 1 77 ? -8.717 -3.081 -5.742 1.00 93.50 77 GLU A C 1
ATOM 608 O O . GLU A 1 77 ? -8.135 -2.906 -6.812 1.00 93.50 77 GLU A O 1
ATOM 613 N N . ARG A 1 78 ? -9.959 -3.579 -5.683 1.00 94.31 78 ARG A N 1
ATOM 614 C CA . ARG A 1 78 ? -10.759 -3.878 -6.882 1.00 94.31 78 ARG A CA 1
ATOM 615 C C . ARG A 1 78 ? -11.128 -2.605 -7.629 1.00 94.31 78 ARG A C 1
ATOM 617 O O . ARG A 1 78 ? -10.905 -2.532 -8.833 1.00 94.31 78 ARG A O 1
ATOM 624 N N . THR A 1 79 ? -11.628 -1.599 -6.919 1.00 92.69 79 THR A N 1
ATOM 625 C CA . THR A 1 79 ? -11.997 -0.311 -7.513 1.00 92.69 79 THR A CA 1
ATOM 626 C C . THR A 1 79 ? -10.780 0.364 -8.142 1.00 92.69 79 THR A C 1
ATOM 628 O O . THR A 1 79 ? -10.836 0.778 -9.295 1.00 92.69 79 THR A O 1
ATOM 631 N N . SER A 1 80 ? -9.637 0.369 -7.456 1.00 89.50 80 SER A N 1
ATOM 632 C CA . SER A 1 80 ? -8.389 0.927 -7.984 1.00 89.50 80 SER A CA 1
ATOM 633 C C . SER A 1 80 ? -7.833 0.183 -9.199 1.00 89.50 80 SER A C 1
ATOM 635 O O . SER A 1 80 ? -6.989 0.743 -9.880 1.00 89.50 80 SER A O 1
ATOM 637 N N . ARG A 1 81 ? -8.238 -1.066 -9.477 1.00 87.06 81 ARG A N 1
ATOM 638 C CA . ARG A 1 81 ? -7.865 -1.776 -10.718 1.00 87.06 81 ARG A CA 1
ATOM 639 C C . ARG A 1 81 ? -8.754 -1.396 -11.899 1.00 87.06 81 ARG A C 1
ATOM 641 O O . ARG A 1 81 ? -8.286 -1.458 -13.025 1.00 87.06 81 ARG A O 1
ATOM 648 N N . LEU A 1 82 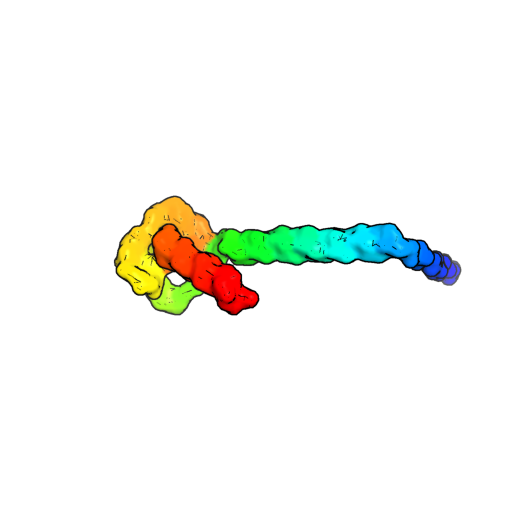? -10.017 -1.051 -11.643 1.00 86.25 82 LEU A N 1
ATOM 649 C CA . LEU A 1 82 ? -10.981 -0.683 -12.686 1.00 86.25 82 LEU A CA 1
ATOM 650 C C . LEU A 1 82 ? -10.761 0.739 -13.207 1.00 86.25 82 LEU A C 1
ATOM 652 O O . LEU A 1 82 ? -11.034 1.005 -14.371 1.00 86.25 82 LEU A O 1
ATOM 656 N N . TYR A 1 83 ? -10.276 1.633 -12.347 1.00 77.75 83 TYR A N 1
ATOM 657 C CA . TYR A 1 83 ? -10.062 3.047 -12.663 1.00 77.75 83 TYR A CA 1
ATOM 658 C C . TYR A 1 83 ? -8.572 3.427 -12.726 1.00 77.75 83 TYR A C 1
ATOM 660 O O . TYR A 1 83 ? -8.245 4.592 -12.508 1.00 77.75 83 TYR A O 1
ATOM 668 N N . ARG A 1 84 ? -7.677 2.450 -12.946 1.00 59.25 84 ARG A N 1
ATOM 669 C CA . ARG A 1 84 ? -6.230 2.695 -13.053 1.00 59.25 84 ARG A CA 1
ATOM 670 C C . ARG A 1 84 ? -5.827 3.168 -14.438 1.00 59.25 84 ARG A C 1
ATOM 672 O O . ARG A 1 84 ? -6.333 2.569 -15.410 1.00 59.25 84 ARG A O 1
#

Radius of gyration: 22.45 Å; chains: 1; bounding box: 66×21×47 Å

Foldseek 3Di:
DDDDDDPDDPPQDPVNVVVVVVVVVVVVVVVVVVVLQAADDDPPQPLAAAPPPRHGAPPVCSVSNDRHHPVVVVVVVVVVVVVD